Protein AF-A0A9D7VDG5-F1 (afdb_monomer)

Structure (mmCIF, N/CA/C/O backbone):
data_AF-A0A9D7VDG5-F1
#
_entry.id   AF-A0A9D7VDG5-F1
#
loop_
_atom_site.group_PDB
_atom_site.id
_atom_site.type_symbol
_atom_site.label_atom_id
_atom_site.label_alt_id
_atom_site.label_comp_id
_atom_site.label_asym_id
_atom_site.label_entity_id
_atom_site.label_seq_id
_atom_site.pdbx_PDB_ins_code
_atom_site.Cartn_x
_atom_site.Cartn_y
_atom_site.Cartn_z
_atom_site.occupancy
_atom_site.B_iso_or_equiv
_atom_site.auth_seq_id
_atom_site.auth_comp_id
_atom_site.auth_asym_id
_atom_site.auth_atom_id
_atom_site.pdbx_PDB_model_num
ATOM 1 N N . MET A 1 1 ? -10.877 1.320 -3.111 1.00 79.75 1 MET A N 1
ATOM 2 C CA . MET A 1 1 ? -10.837 2.747 -2.685 1.00 79.75 1 MET A CA 1
ATOM 3 C C . MET A 1 1 ? -9.447 3.043 -2.145 1.00 79.75 1 MET A C 1
ATOM 5 O O . MET A 1 1 ? -9.000 2.325 -1.258 1.00 79.75 1 MET A O 1
ATOM 9 N N . ASP A 1 2 ? -8.748 4.044 -2.687 1.00 84.44 2 ASP A N 1
ATOM 10 C CA . ASP A 1 2 ? -7.404 4.406 -2.210 1.00 84.44 2 ASP A CA 1
ATOM 11 C C . ASP A 1 2 ? -7.473 5.047 -0.819 1.00 84.44 2 ASP A C 1
ATOM 13 O O . ASP A 1 2 ? -8.244 5.982 -0.604 1.00 84.44 2 ASP A O 1
ATOM 17 N N . LEU A 1 3 ? -6.632 4.569 0.098 1.00 89.12 3 LEU A N 1
ATOM 18 C CA . LEU A 1 3 ? -6.552 5.088 1.462 1.00 89.12 3 LEU A CA 1
ATOM 19 C C . LEU A 1 3 ? -5.582 6.275 1.568 1.00 89.12 3 LEU A C 1
ATOM 21 O O . LEU A 1 3 ? -4.394 6.185 1.207 1.00 89.12 3 LEU A O 1
ATOM 25 N N . ASN A 1 4 ? -6.077 7.386 2.111 1.00 89.62 4 ASN A N 1
ATOM 26 C CA . ASN A 1 4 ? -5.26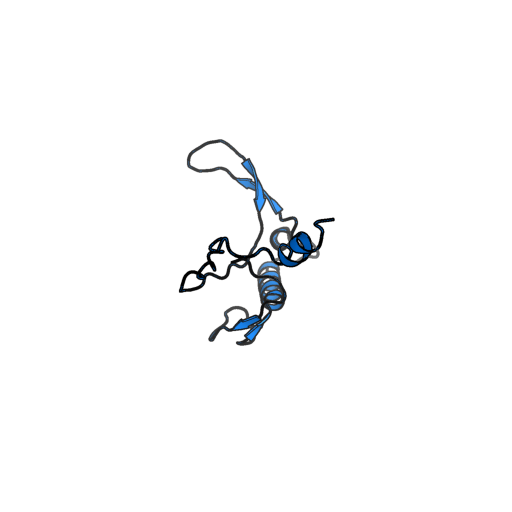9 8.552 2.450 1.00 89.62 4 ASN A CA 1
ATOM 27 C C . ASN A 1 4 ? -4.551 8.340 3.798 1.00 89.62 4 ASN A C 1
ATOM 29 O O . ASN A 1 4 ? -4.779 7.359 4.492 1.00 89.62 4 ASN A O 1
ATOM 33 N N . ASN A 1 5 ? -3.606 9.215 4.148 1.00 90.50 5 ASN A N 1
ATOM 34 C CA . ASN A 1 5 ? -2.767 9.027 5.340 1.00 90.50 5 ASN A CA 1
ATOM 35 C C . ASN A 1 5 ? -3.502 9.253 6.671 1.00 90.50 5 ASN A C 1
ATOM 37 O O . ASN A 1 5 ? -3.018 8.777 7.699 1.00 90.50 5 ASN A O 1
ATOM 41 N N . ASP A 1 6 ? -4.614 9.983 6.654 1.00 93.94 6 ASP A N 1
ATOM 42 C CA . ASP A 1 6 ? -5.378 10.348 7.846 1.00 93.94 6 ASP A CA 1
ATOM 43 C C . ASP A 1 6 ? -6.579 9.436 8.099 1.00 93.94 6 ASP A C 1
ATOM 45 O O . ASP A 1 6 ? -7.131 9.473 9.200 1.00 93.94 6 ASP A O 1
ATOM 49 N N . ASP A 1 7 ? -6.932 8.583 7.135 1.00 94.12 7 ASP A N 1
ATOM 50 C CA . ASP A 1 7 ? -7.939 7.543 7.304 1.00 94.12 7 ASP A CA 1
ATOM 51 C C . ASP A 1 7 ? -7.577 6.634 8.485 1.00 94.12 7 ASP A C 1
ATOM 53 O O . ASP A 1 7 ? -6.430 6.191 8.645 1.00 94.12 7 ASP A O 1
ATOM 57 N N . ALA A 1 8 ? -8.579 6.356 9.316 1.00 94.88 8 ALA A N 1
ATOM 58 C CA . ALA A 1 8 ? -8.482 5.422 10.425 1.00 94.88 8 ALA A CA 1
ATOM 59 C C . ALA A 1 8 ? -8.992 4.047 9.988 1.00 94.88 8 ALA A C 1
ATOM 61 O O . ALA A 1 8 ? -10.053 3.930 9.375 1.00 94.88 8 ALA A O 1
ATOM 62 N N . VAL A 1 9 ? -8.243 3.006 10.335 1.00 93.88 9 VAL A N 1
ATOM 63 C CA . VAL A 1 9 ? -8.581 1.609 10.064 1.00 93.88 9 VAL A CA 1
ATOM 64 C C . VAL A 1 9 ? -8.670 0.873 11.392 1.00 93.88 9 VAL A C 1
ATOM 66 O O . VAL A 1 9 ? -7.831 1.071 12.270 1.00 93.88 9 VAL A O 1
ATOM 69 N N . PHE A 1 10 ? -9.687 0.025 11.528 1.00 94.62 10 PHE A N 1
ATO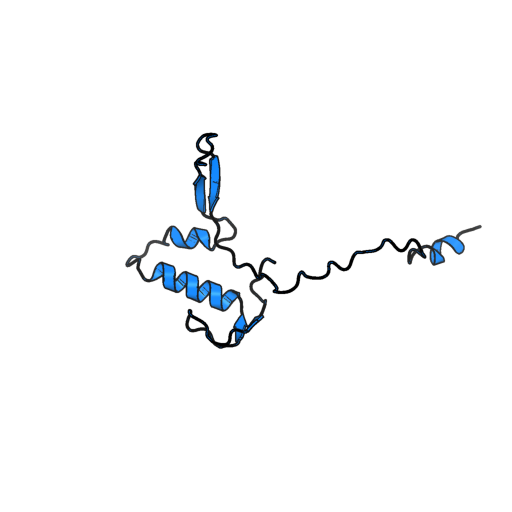M 70 C CA . PHE A 1 10 ? -9.805 -0.931 12.622 1.00 94.62 10 PHE A CA 1
ATOM 71 C C . PHE A 1 10 ? -9.556 -2.350 12.103 1.00 94.62 10 PHE A C 1
ATOM 73 O O . PHE A 1 10 ? -10.082 -2.731 11.059 1.00 94.62 10 PHE A O 1
ATOM 80 N N . MET A 1 11 ? -8.772 -3.128 12.842 1.00 93.75 11 MET A N 1
ATOM 81 C CA . MET A 1 11 ? -8.465 -4.526 12.571 1.00 93.75 11 MET A CA 1
ATOM 82 C C . MET A 1 11 ? -8.381 -5.283 13.896 1.00 93.75 11 MET A C 1
ATOM 84 O O . MET A 1 11 ? -7.718 -4.837 14.832 1.00 93.75 11 MET A O 1
ATOM 88 N N . SER A 1 12 ? -9.054 -6.431 13.983 1.00 91.81 12 SER A N 1
ATOM 89 C CA . SER A 1 12 ? -9.077 -7.238 15.208 1.00 91.81 12 SER A CA 1
ATOM 90 C C . SER A 1 12 ? -7.722 -7.861 15.541 1.00 91.81 12 SER A C 1
ATOM 92 O O . SER A 1 12 ? -7.423 -8.033 16.719 1.00 91.81 12 SER A O 1
ATOM 94 N N . ASP A 1 13 ? -6.917 -8.177 14.526 1.00 90.25 13 ASP A N 1
ATOM 95 C CA . ASP A 1 13 ? -5.599 -8.795 14.684 1.00 90.25 13 ASP A CA 1
ATOM 96 C C . ASP A 1 13 ? -4.617 -8.253 13.626 1.00 90.25 13 ASP A C 1
ATOM 98 O O . ASP A 1 13 ? -4.611 -8.734 12.493 1.00 90.25 13 ASP A O 1
ATOM 102 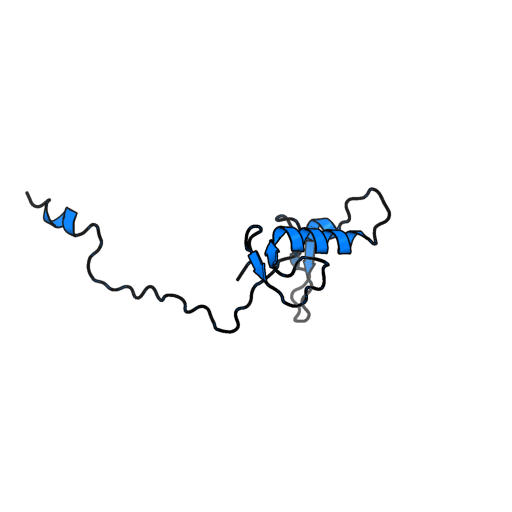N N . PRO A 1 14 ? -3.867 -7.174 13.921 1.00 87.19 14 PRO A N 1
ATOM 103 C CA . PRO A 1 14 ? -2.970 -6.550 12.951 1.00 87.19 14 PRO A CA 1
ATOM 104 C C . PRO A 1 14 ? -1.549 -7.144 12.928 1.00 87.19 14 PRO A C 1
ATOM 106 O O . PRO A 1 14 ? -0.848 -7.170 13.939 1.00 87.19 14 PRO A O 1
ATOM 109 N N . ASP A 1 15 ? -1.044 -7.467 11.732 1.00 81.12 15 ASP A N 1
ATOM 110 C CA . ASP A 1 15 ? 0.269 -8.113 11.525 1.00 81.12 15 ASP A CA 1
ATOM 111 C C . ASP A 1 15 ? 1.508 -7.204 11.722 1.00 81.12 15 ASP A C 1
ATOM 113 O O . ASP A 1 15 ? 2.638 -7.684 11.819 1.00 81.12 15 ASP A O 1
ATOM 117 N N . PHE A 1 16 ? 1.341 -5.876 11.785 1.00 83.94 16 PHE A N 1
ATOM 118 C CA . PHE A 1 16 ? 2.455 -4.903 11.776 1.00 83.94 16 PHE A CA 1
ATOM 119 C C . PHE A 1 16 ? 2.721 -4.215 13.123 1.00 83.94 16 PHE A C 1
ATOM 121 O O . PHE A 1 16 ? 3.309 -3.129 13.162 1.00 83.94 16 PHE A O 1
ATOM 128 N N . GLN A 1 17 ? 2.321 -4.847 14.233 1.00 83.38 17 GLN A N 1
ATOM 129 C CA . GLN A 1 17 ? 2.461 -4.290 15.590 1.00 83.38 17 GLN A CA 1
ATOM 130 C C . GLN A 1 17 ? 1.845 -2.883 15.718 1.00 83.38 17 GLN A C 1
ATOM 132 O O . GLN A 1 17 ? 2.380 -2.014 16.413 1.00 83.38 17 GLN A O 1
ATOM 137 N N . THR A 1 18 ? 0.757 -2.635 14.993 1.00 86.12 18 THR A N 1
ATOM 138 C CA . THR A 1 18 ? -0.105 -1.469 15.201 1.00 86.12 18 THR A CA 1
ATOM 139 C C . THR A 1 18 ? -1.093 -1.776 16.329 1.00 86.12 18 THR A C 1
ATOM 141 O O . THR A 1 18 ? -1.288 -2.937 16.694 1.00 86.12 18 THR A O 1
ATOM 144 N N . GLY A 1 19 ? -1.740 -0.751 16.890 1.00 89.19 19 GLY A N 1
ATOM 145 C CA . GLY A 1 19 ? -2.942 -0.974 17.704 1.00 89.19 19 GLY A CA 1
ATOM 146 C C . GLY A 1 19 ? -4.069 -1.614 16.879 1.00 89.19 19 GLY A C 1
ATOM 147 O O . GLY A 1 19 ? -3.954 -1.739 15.662 1.00 89.19 19 GLY A O 1
ATOM 148 N N . THR A 1 20 ? -5.182 -1.989 17.513 1.00 93.88 20 THR A N 1
ATOM 149 C CA . THR A 1 20 ? -6.368 -2.490 16.787 1.00 93.88 20 THR A CA 1
ATOM 150 C C . THR A 1 20 ? -7.059 -1.399 15.973 1.00 93.88 20 THR A C 1
ATOM 152 O O . THR A 1 20 ? -7.674 -1.697 14.959 1.00 93.88 20 THR A O 1
ATOM 155 N N . THR A 1 21 ? -6.914 -0.131 16.361 1.00 95.69 21 THR A N 1
ATOM 156 C CA . THR A 1 21 ? -7.289 1.036 15.552 1.00 95.69 21 THR A CA 1
ATOM 157 C C . THR A 1 21 ? -6.048 1.875 15.299 1.00 95.69 21 THR A C 1
ATOM 159 O O . THR A 1 21 ? -5.347 2.225 16.248 1.00 95.69 21 THR A O 1
ATOM 162 N N . PHE A 1 22 ? -5.783 2.223 14.046 1.00 95.00 22 PHE A N 1
ATOM 163 C CA . PHE A 1 22 ? -4.588 2.972 13.659 1.00 95.00 22 PHE A CA 1
ATOM 164 C C . PHE A 1 22 ? -4.846 3.842 12.430 1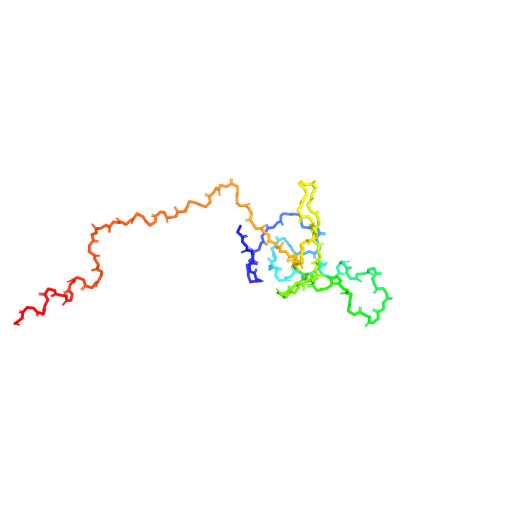.00 95.00 22 PHE A C 1
ATOM 166 O O . PHE A 1 22 ? -5.776 3.606 11.656 1.00 95.00 22 PHE A O 1
ATOM 173 N N . LYS A 1 23 ? -4.001 4.859 12.236 1.00 95.88 23 LYS A N 1
ATOM 174 C CA . LYS A 1 23 ? -4.000 5.647 10.998 1.00 95.88 23 LYS A CA 1
ATOM 175 C C . LYS A 1 23 ? -3.250 4.917 9.894 1.00 95.88 23 LYS A C 1
ATOM 177 O O . LYS A 1 23 ? -2.241 4.254 10.131 1.00 95.88 23 LYS A O 1
ATOM 182 N N . VAL A 1 24 ? -3.656 5.135 8.653 1.00 93.56 24 VAL A N 1
ATOM 183 C CA . VAL A 1 24 ? -2.959 4.592 7.478 1.00 93.56 24 VAL A CA 1
ATOM 184 C C . VAL A 1 24 ? -1.498 5.052 7.397 1.00 93.56 24 VAL A C 1
ATOM 186 O O . VAL A 1 24 ? -0.640 4.292 6.940 1.00 93.56 24 VAL A O 1
ATOM 189 N N . SER A 1 25 ? -1.179 6.267 7.854 1.00 91.81 25 SER A N 1
ATOM 190 C CA . SER A 1 25 ? 0.206 6.742 7.975 1.00 91.81 25 SER A CA 1
ATOM 191 C C . SER A 1 25 ? 1.060 5.859 8.889 1.00 91.81 25 SER A C 1
ATOM 193 O O . SER A 1 25 ? 2.168 5.490 8.501 1.00 91.81 25 SER A O 1
ATOM 195 N N . GLU A 1 26 ? 0.523 5.453 10.041 1.00 93.12 26 GLU A N 1
ATOM 196 C CA . GLU A 1 26 ? 1.195 4.581 11.007 1.00 93.12 26 GLU A CA 1
ATOM 197 C C . GLU A 1 26 ? 1.517 3.219 10.381 1.00 93.12 26 GLU A C 1
ATOM 199 O O . GLU A 1 26 ? 2.662 2.762 10.421 1.00 93.12 26 GLU A O 1
ATOM 204 N N . LEU A 1 27 ? 0.544 2.605 9.700 1.00 92.88 27 LEU A N 1
ATOM 205 C CA . LEU A 1 27 ? 0.769 1.343 8.994 1.00 92.88 27 LEU A CA 1
ATOM 206 C C . LEU A 1 27 ? 1.840 1.490 7.901 1.00 92.88 27 LEU A C 1
ATOM 208 O O . LEU A 1 27 ? 2.752 0.666 7.811 1.00 92.88 27 LEU A O 1
ATOM 212 N N . LYS A 1 28 ? 1.786 2.557 7.090 1.00 90.06 28 LYS A N 1
ATOM 213 C CA . LYS A 1 28 ? 2.797 2.827 6.049 1.00 90.06 28 LYS A CA 1
ATOM 214 C C . LYS A 1 28 ? 4.203 2.960 6.643 1.00 90.06 28 LYS A C 1
ATOM 216 O O . LYS A 1 28 ? 5.162 2.491 6.028 1.00 90.06 28 LYS A O 1
ATOM 221 N N . GLU A 1 29 ? 4.347 3.567 7.819 1.00 88.88 29 GLU A N 1
ATOM 222 C CA . GLU A 1 29 ? 5.629 3.691 8.521 1.00 88.88 29 GLU A CA 1
ATOM 223 C C . GLU A 1 29 ? 6.150 2.347 9.034 1.00 88.88 29 GLU A C 1
ATOM 225 O O . GLU A 1 29 ? 7.341 2.052 8.875 1.00 88.88 29 GLU A O 1
ATOM 230 N N . LYS A 1 30 ? 5.273 1.498 9.580 1.00 89.69 30 LYS A N 1
ATOM 231 C CA . LYS A 1 30 ? 5.633 0.147 10.035 1.00 89.69 30 LYS A CA 1
ATOM 232 C C . LYS A 1 30 ? 6.069 -0.742 8.875 1.00 89.69 30 LYS A C 1
ATOM 234 O O . LYS A 1 30 ? 7.148 -1.327 8.941 1.00 89.69 30 LYS A O 1
ATOM 239 N N . VAL A 1 31 ? 5.313 -0.759 7.775 1.00 89.25 31 VAL A N 1
ATOM 240 C CA . VAL A 1 31 ? 5.678 -1.504 6.557 1.00 89.25 31 VAL A CA 1
ATOM 241 C C . VAL A 1 31 ? 7.005 -0.992 5.990 1.00 89.25 31 VAL A C 1
ATOM 243 O O . VAL A 1 31 ? 7.891 -1.779 5.658 1.00 89.25 31 VAL A O 1
ATOM 246 N N . ARG A 1 32 ? 7.197 0.333 5.930 1.00 84.88 32 ARG A N 1
ATOM 247 C CA . ARG A 1 32 ? 8.463 0.937 5.487 1.00 84.88 32 ARG A CA 1
ATOM 248 C C . ARG A 1 32 ? 9.641 0.492 6.357 1.00 84.88 32 ARG A C 1
ATOM 250 O O . ARG A 1 32 ? 10.713 0.194 5.832 1.00 84.88 32 ARG A O 1
ATOM 257 N N . SER A 1 33 ? 9.445 0.461 7.672 1.00 84.44 33 SER A N 1
ATOM 258 C CA . SER A 1 33 ? 10.466 0.056 8.642 1.00 84.44 33 SER A CA 1
ATOM 259 C C . SER A 1 33 ? 10.812 -1.423 8.501 1.00 84.44 33 SER A C 1
ATOM 261 O O . SER A 1 33 ? 11.991 -1.762 8.415 1.00 84.44 33 SER A O 1
ATOM 263 N N . PHE A 1 34 ? 9.796 -2.278 8.366 1.00 84.00 34 PHE A N 1
ATOM 264 C CA . PHE A 1 34 ? 9.951 -3.710 8.119 1.00 84.00 34 PHE A CA 1
ATOM 265 C C . PHE A 1 34 ? 10.785 -3.980 6.857 1.00 84.00 34 PHE A C 1
ATOM 267 O O . PHE A 1 34 ? 11.774 -4.707 6.896 1.00 84.00 34 PHE A O 1
ATOM 274 N N . VAL A 1 35 ? 10.468 -3.305 5.748 1.00 81.56 35 VAL A N 1
ATOM 275 C CA . VAL A 1 35 ? 11.185 -3.467 4.470 1.00 81.56 35 VAL A CA 1
ATOM 276 C C . VAL A 1 35 ? 12.647 -2.990 4.539 1.00 81.56 35 VAL A C 1
ATOM 278 O O . VAL A 1 35 ? 13.504 -3.503 3.810 1.00 81.56 35 VAL A O 1
ATOM 281 N N . ASN A 1 36 ? 12.948 -2.021 5.406 1.00 74.94 36 ASN A N 1
ATOM 282 C CA . ASN A 1 36 ? 14.296 -1.479 5.587 1.00 74.94 36 ASN A CA 1
ATOM 283 C C . ASN A 1 36 ? 15.170 -2.272 6.560 1.00 74.94 36 ASN A C 1
ATOM 285 O O . ASN A 1 36 ? 16.391 -2.105 6.515 1.00 74.94 36 ASN A O 1
ATOM 289 N N . GLN A 1 37 ? 14.583 -3.119 7.407 1.00 70.69 37 GLN A N 1
ATOM 290 C CA . GLN A 1 37 ? 15.282 -3.824 8.484 1.00 70.69 37 GLN A CA 1
ATOM 291 C C . GLN A 1 37 ? 16.425 -4.725 7.979 1.00 70.69 37 GLN A C 1
ATOM 293 O O . GLN A 1 37 ? 17.411 -4.926 8.686 1.00 70.69 37 GLN A O 1
ATOM 298 N N . GLU A 1 38 ? 16.356 -5.202 6.734 1.00 59.44 38 GLU A N 1
ATOM 299 C CA . GLU A 1 38 ? 17.417 -6.017 6.121 1.00 59.44 38 GLU A CA 1
ATOM 300 C C . GLU A 1 38 ? 18.588 -5.211 5.529 1.00 59.44 38 GLU A C 1
ATOM 302 O O . GLU A 1 38 ? 19.640 -5.766 5.213 1.00 59.44 38 GLU A O 1
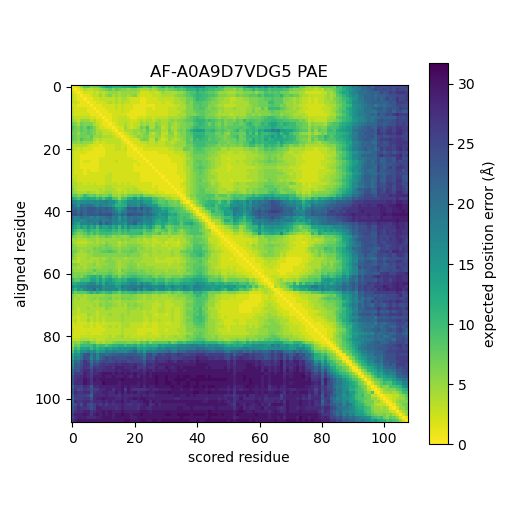ATOM 307 N N . THR A 1 39 ? 18.448 -3.894 5.378 1.00 58.66 39 THR A N 1
ATOM 308 C CA . THR A 1 39 ? 19.482 -3.037 4.777 1.00 58.66 39 THR A CA 1
ATOM 309 C C . THR A 1 39 ? 20.396 -2.464 5.860 1.00 58.66 39 THR A C 1
ATOM 311 O O . THR A 1 39 ? 20.228 -1.335 6.311 1.00 58.66 39 THR A O 1
ATOM 314 N N . LYS A 1 40 ? 21.400 -3.240 6.288 1.00 53.75 40 LYS A N 1
ATOM 315 C CA . LYS A 1 40 ? 22.510 -2.732 7.115 1.00 53.75 40 LYS A CA 1
ATOM 316 C C . LYS A 1 40 ? 23.401 -1.795 6.284 1.00 53.75 40 LYS A C 1
ATOM 318 O O . LYS A 1 40 ? 24.362 -2.238 5.665 1.00 53.75 40 LYS A O 1
ATOM 323 N N . GLY A 1 41 ? 23.089 -0.500 6.255 1.00 55.38 41 GLY A N 1
ATOM 324 C CA . GLY A 1 41 ? 23.959 0.525 5.667 1.00 55.38 41 GLY A CA 1
ATOM 325 C C . GLY A 1 41 ? 23.274 1.879 5.475 1.00 55.38 41 GLY A C 1
ATOM 326 O O . GLY A 1 41 ? 22.070 1.940 5.264 1.00 55.38 41 GLY A O 1
ATOM 327 N N . ASN A 1 42 ? 24.056 2.965 5.495 1.00 53.62 42 ASN A N 1
ATOM 328 C CA . ASN A 1 42 ? 23.618 4.369 5.349 1.00 53.62 42 ASN A CA 1
ATOM 329 C C . ASN A 1 42 ? 23.020 4.736 3.969 1.00 53.62 42 ASN A C 1
ATOM 331 O O . ASN A 1 42 ? 22.866 5.913 3.645 1.00 53.62 42 ASN A O 1
ATOM 335 N N . TYR A 1 43 ? 22.686 3.753 3.134 1.00 55.47 43 TYR A N 1
ATOM 336 C CA . TYR A 1 43 ? 22.044 3.989 1.849 1.00 55.47 43 TYR A CA 1
ATOM 337 C C . TYR A 1 43 ? 20.530 3.988 2.041 1.00 55.47 43 TYR A C 1
ATOM 339 O O . TYR A 1 43 ? 19.960 2.999 2.496 1.00 55.47 43 TYR A O 1
ATOM 347 N N . ILE A 1 44 ? 19.869 5.081 1.645 1.00 57.91 44 ILE A N 1
ATOM 348 C CA . ILE A 1 44 ? 18.416 5.097 1.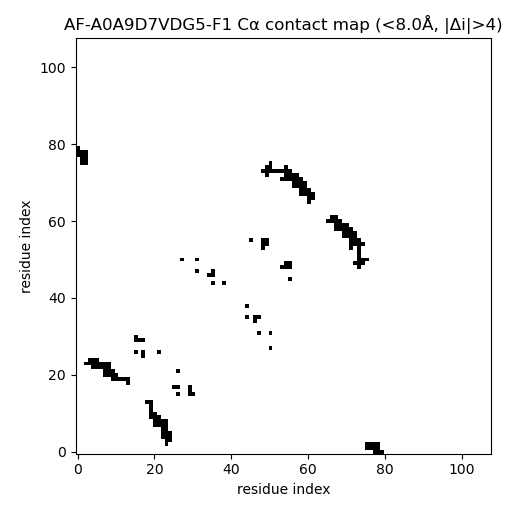428 1.00 57.91 44 ILE A CA 1
ATOM 349 C C . ILE A 1 44 ? 18.115 3.943 0.473 1.00 57.91 44 ILE A C 1
ATOM 351 O O . ILE A 1 44 ? 18.465 4.004 -0.708 1.00 57.91 44 ILE A O 1
ATOM 355 N N . SER A 1 45 ? 17.524 2.870 1.002 1.00 64.88 45 SER A N 1
ATOM 356 C CA . SER A 1 45 ? 17.268 1.662 0.231 1.00 64.88 45 SER A CA 1
ATOM 357 C C . SER A 1 45 ? 16.427 2.040 -0.991 1.00 64.88 45 SER A C 1
ATOM 359 O O . SER A 1 45 ? 15.461 2.800 -0.894 1.00 64.88 45 SER A O 1
ATOM 361 N N . SER A 1 46 ? 16.762 1.523 -2.174 1.00 65.56 46 SER A N 1
ATOM 362 C CA . SER A 1 46 ? 15.944 1.719 -3.381 1.00 65.56 46 SER A CA 1
ATOM 363 C C . SER A 1 46 ? 14.478 1.306 -3.156 1.00 65.56 46 SER A C 1
ATOM 365 O O . SER A 1 46 ? 13.587 1.822 -3.830 1.00 65.56 46 SER A O 1
ATOM 367 N N . LYS A 1 47 ? 14.233 0.441 -2.156 1.00 67.56 47 LYS A N 1
ATOM 368 C CA . LYS A 1 47 ? 12.919 0.002 -1.671 1.00 67.56 47 LYS A CA 1
ATOM 369 C C . LYS A 1 47 ? 12.087 1.163 -1.097 1.00 67.56 47 LYS A C 1
ATOM 371 O O . LYS A 1 47 ? 10.877 1.195 -1.292 1.00 67.56 47 LYS A O 1
ATOM 376 N N . LEU A 1 48 ? 12.710 2.183 -0.492 1.00 75.19 48 LEU A N 1
ATOM 377 C CA . LEU A 1 48 ? 12.013 3.376 0.019 1.00 75.19 48 LEU A CA 1
ATOM 378 C C . LEU A 1 48 ? 11.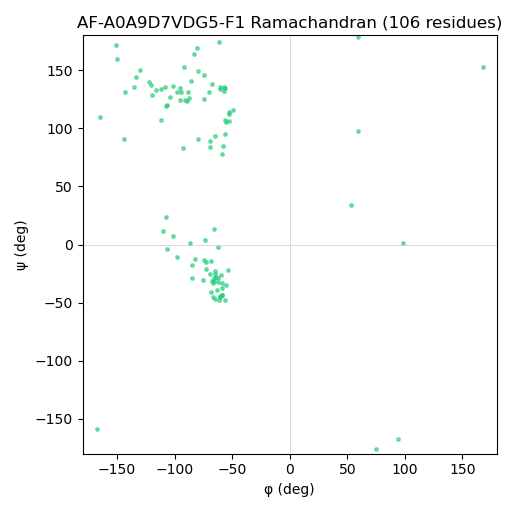315 4.189 -1.075 1.00 75.19 48 LEU A C 1
ATOM 380 O O . LEU A 1 48 ? 10.286 4.815 -0.815 1.00 75.19 48 LEU A O 1
ATOM 384 N N . ARG A 1 49 ? 11.833 4.163 -2.310 1.00 83.38 49 ARG A N 1
ATOM 385 C CA . ARG A 1 49 ? 11.239 4.906 -3.434 1.00 83.38 49 ARG A CA 1
ATOM 386 C C . ARG A 1 49 ? 9.845 4.397 -3.792 1.00 83.38 49 ARG A C 1
ATOM 388 O O . ARG A 1 49 ? 9.040 5.179 -4.293 1.00 83.38 49 ARG A O 1
ATOM 395 N N . TRP A 1 50 ? 9.537 3.134 -3.491 1.00 86.12 50 TRP A N 1
ATOM 396 C CA . TRP A 1 50 ? 8.217 2.542 -3.734 1.00 86.12 50 TRP A CA 1
ATOM 397 C C . TRP A 1 50 ? 7.133 3.197 -2.873 1.00 86.12 50 TRP A C 1
ATOM 399 O O . TRP A 1 50 ? 6.001 3.331 -3.325 1.00 86.12 50 TRP A O 1
ATOM 409 N N . PHE A 1 51 ? 7.493 3.666 -1.674 1.00 85.62 51 PHE A N 1
ATOM 410 C CA . PHE A 1 51 ? 6.591 4.336 -0.729 1.00 85.62 51 PHE A CA 1
ATOM 411 C C . PHE A 1 51 ? 6.464 5.847 -0.969 1.00 85.62 51 PHE A C 1
ATOM 413 O O . PHE A 1 51 ? 5.794 6.531 -0.197 1.00 85.62 51 PHE A O 1
ATOM 420 N N . SER A 1 52 ? 7.138 6.387 -1.987 1.00 85.56 52 SER A N 1
ATOM 421 C CA . SER A 1 52 ? 7.041 7.800 -2.356 1.00 85.56 52 SER A CA 1
ATOM 422 C C . SER A 1 52 ? 5.953 8.023 -3.406 1.00 85.56 52 SER A C 1
ATOM 424 O O . SER A 1 52 ? 5.700 7.157 -4.246 1.00 85.56 52 SER A O 1
ATOM 426 N N . GLU A 1 53 ? 5.366 9.222 -3.429 1.00 84.38 53 GLU A N 1
ATOM 427 C CA . GLU A 1 53 ? 4.439 9.637 -4.493 1.00 84.38 53 GLU A CA 1
ATOM 428 C C . GLU A 1 53 ? 5.061 9.513 -5.895 1.00 84.38 53 GLU A C 1
ATOM 430 O O . GLU A 1 53 ? 4.395 9.131 -6.861 1.00 84.38 53 GLU A O 1
ATOM 435 N N . GLY A 1 54 ? 6.368 9.775 -5.996 1.00 86.88 54 GLY A N 1
ATOM 436 C CA . GLY A 1 54 ? 7.126 9.689 -7.240 1.00 86.88 54 GLY A CA 1
ATOM 437 C C . GLY A 1 54 ? 7.395 8.265 -7.731 1.00 86.88 54 GLY A C 1
ATOM 438 O O . GLY A 1 54 ? 7.751 8.112 -8.897 1.00 86.88 54 GLY A O 1
ATOM 439 N N . GLY A 1 55 ? 7.216 7.238 -6.891 1.00 89.00 55 GLY A N 1
ATOM 440 C CA . GLY A 1 55 ? 7.514 5.838 -7.210 1.00 89.00 55 GLY A CA 1
ATOM 441 C C . GLY A 1 55 ? 8.976 5.558 -7.591 1.00 89.00 55 GLY A C 1
ATOM 442 O O . GLY A 1 55 ? 9.824 6.448 -7.673 1.00 89.00 55 GLY A O 1
ATOM 443 N N . ALA A 1 56 ? 9.290 4.292 -7.866 1.00 90.25 56 ALA A N 1
ATOM 444 C CA . ALA A 1 56 ? 10.568 3.902 -8.463 1.00 90.25 56 ALA A CA 1
ATOM 445 C C . ALA A 1 56 ? 10.428 3.713 -9.971 1.00 90.25 56 ALA A C 1
ATOM 447 O O . ALA A 1 56 ? 9.533 3.007 -10.421 1.00 90.25 56 ALA A O 1
ATOM 448 N N . LYS A 1 57 ? 11.336 4.303 -10.755 1.00 92.62 57 LYS A N 1
ATOM 449 C CA . LYS A 1 57 ? 11.414 4.051 -12.201 1.00 92.62 57 LYS A CA 1
ATOM 450 C C . LYS A 1 57 ? 11.684 2.566 -12.454 1.00 92.62 57 LYS A C 1
ATOM 452 O O . LYS A 1 57 ? 12.570 1.999 -11.819 1.00 92.62 57 LYS A O 1
ATOM 457 N N . CYS A 1 58 ? 10.946 1.969 -13.380 1.00 92.81 58 CYS A N 1
ATOM 458 C CA . CYS A 1 58 ? 11.100 0.570 -13.766 1.00 92.81 58 CYS A CA 1
ATOM 459 C C . CYS A 1 58 ? 10.698 0.358 -15.229 1.00 92.81 58 CYS A C 1
ATOM 461 O O . CYS A 1 58 ? 10.128 1.248 -15.864 1.00 92.81 58 CYS A O 1
ATOM 463 N N . GLU A 1 59 ? 10.965 -0.839 -15.737 1.00 95.69 59 GLU A N 1
ATOM 464 C CA . GLU A 1 59 ? 10.421 -1.336 -16.996 1.00 95.69 59 GLU A CA 1
ATOM 465 C C . GLU A 1 59 ? 9.659 -2.634 -16.715 1.00 95.69 59 GLU A C 1
ATOM 467 O O . GLU A 1 59 ? 10.086 -3.433 -15.882 1.00 95.69 59 GLU A O 1
ATOM 472 N N . VAL A 1 60 ? 8.513 -2.824 -17.365 1.00 94.44 60 VAL A N 1
ATOM 473 C CA . VAL A 1 60 ? 7.706 -4.048 -17.267 1.00 94.44 60 VAL A CA 1
ATOM 474 C C . VAL A 1 60 ? 7.671 -4.717 -18.632 1.00 94.44 60 VAL A C 1
ATOM 476 O O . VAL A 1 60 ? 7.414 -4.056 -19.635 1.00 94.44 60 VAL A O 1
ATOM 479 N N . LEU A 1 61 ? 7.904 -6.027 -18.655 1.00 95.19 61 LEU A N 1
ATOM 480 C CA . LEU A 1 61 ? 7.697 -6.879 -19.820 1.00 95.19 61 LEU A CA 1
ATOM 481 C C . LEU A 1 61 ? 6.446 -7.725 -19.576 1.00 95.19 61 LEU A C 1
ATOM 483 O O . LEU A 1 61 ? 6.383 -8.464 -18.593 1.00 95.19 61 LEU A O 1
ATOM 487 N N . ARG A 1 62 ? 5.437 -7.602 -20.441 1.00 91.25 62 ARG A N 1
ATOM 488 C CA . ARG A 1 62 ? 4.209 -8.401 -20.346 1.00 91.25 62 ARG A CA 1
ATOM 489 C C . ARG A 1 62 ? 4.400 -9.737 -21.059 1.00 91.25 62 ARG A C 1
ATOM 491 O O . ARG A 1 62 ? 5.002 -9.791 -22.128 1.00 91.25 62 ARG A O 1
ATOM 498 N N . LEU A 1 63 ? 3.862 -10.806 -20.471 1.00 90.25 63 LEU A N 1
ATOM 499 C CA . LEU A 1 63 ? 3.962 -12.162 -21.027 1.00 90.25 63 LEU A CA 1
ATOM 500 C C . LEU A 1 63 ? 3.239 -12.303 -22.374 1.00 90.25 63 LEU A C 1
ATOM 502 O O . LEU A 1 63 ? 3.661 -13.088 -23.213 1.00 90.25 63 LEU A O 1
ATOM 506 N N . GLU A 1 64 ? 2.204 -11.496 -22.609 1.00 89.50 64 GLU A N 1
ATOM 507 C CA . GLU A 1 64 ? 1.444 -11.459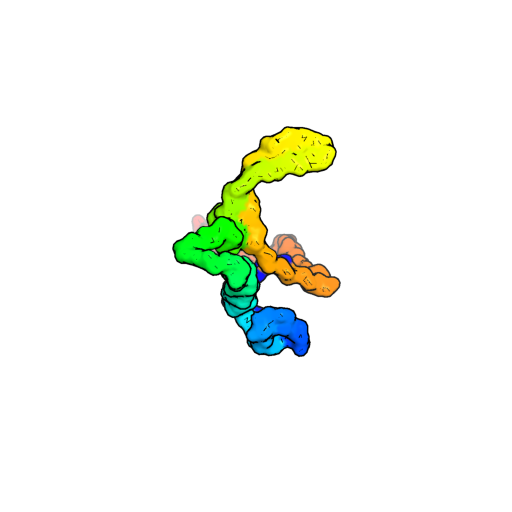 -23.867 1.00 89.50 64 GLU A CA 1
ATOM 508 C C . GLU A 1 64 ? 2.209 -10.778 -25.025 1.00 89.50 64 GLU A C 1
ATOM 510 O O . GLU A 1 64 ? 1.677 -10.623 -26.122 1.00 89.50 64 GLU A O 1
ATOM 515 N N . GLY A 1 65 ? 3.467 -10.377 -24.805 1.00 83.56 65 GLY A N 1
ATOM 516 C CA . GLY A 1 65 ? 4.295 -9.658 -25.772 1.00 83.56 65 GLY A CA 1
ATOM 517 C C . GLY A 1 65 ? 4.236 -8.135 -25.600 1.00 83.56 65 GLY A C 1
ATOM 518 O O . GLY A 1 65 ? 3.784 -7.619 -24.581 1.00 83.56 65 GLY A O 1
ATOM 519 N N . GLY A 1 66 ? 4.747 -7.392 -26.590 1.00 83.06 66 GLY A N 1
ATOM 520 C CA . GLY A 1 66 ? 4.722 -5.916 -26.604 1.00 83.06 66 GLY A CA 1
ATOM 521 C C . GLY A 1 66 ? 6.008 -5.208 -26.150 1.00 83.06 66 GLY A C 1
ATOM 522 O O . GLY A 1 66 ? 6.064 -3.981 -26.178 1.00 83.06 66 GLY A O 1
ATOM 523 N N . GLY A 1 67 ? 7.058 -5.957 -25.795 1.00 93.69 67 GLY A N 1
ATOM 524 C CA . GLY A 1 67 ? 8.367 -5.404 -25.427 1.00 93.69 67 GLY A CA 1
ATOM 525 C C . GLY A 1 67 ? 8.415 -4.759 -24.035 1.00 93.69 67 GLY A C 1
ATOM 526 O O . GLY A 1 67 ? 7.464 -4.828 -23.257 1.00 93.69 67 GLY A O 1
ATOM 527 N N . TRP A 1 68 ? 9.563 -4.164 -23.697 1.00 96.81 68 TRP A N 1
ATOM 528 C CA . TRP A 1 68 ? 9.766 -3.481 -22.416 1.00 96.81 68 TRP A CA 1
ATOM 529 C C . TRP A 1 68 ? 9.048 -2.130 -22.386 1.00 96.81 68 TRP A C 1
ATOM 531 O O . TRP A 1 68 ? 9.302 -1.261 -23.220 1.00 96.81 68 TRP A O 1
ATOM 541 N N . GLN A 1 69 ? 8.197 -1.923 -21.382 1.00 96.31 69 GLN A N 1
ATOM 542 C CA . GLN A 1 69 ? 7.483 -0.668 -21.166 1.00 96.31 69 GLN A CA 1
ATOM 543 C C . GLN A 1 69 ? 8.042 0.084 -19.954 1.00 96.31 69 GLN A C 1
ATOM 545 O O . GLN A 1 69 ? 7.946 -0.391 -18.823 1.00 96.31 69 GLN A O 1
ATOM 550 N N . LYS A 1 70 ? 8.555 1.301 -20.175 1.00 96.75 70 LYS A N 1
ATOM 551 C CA . LYS A 1 70 ? 8.997 2.216 -19.108 1.00 96.75 70 LYS A CA 1
ATOM 552 C C . LYS A 1 70 ? 7.823 2.721 -18.275 1.00 96.75 70 LYS A C 1
ATOM 554 O O . LYS A 1 70 ? 6.789 3.116 -18.808 1.00 96.75 70 LYS A O 1
ATOM 559 N N . GLY A 1 71 ? 8.015 2.771 -16.961 1.00 95.00 71 GLY A N 1
ATOM 560 C CA . GLY A 1 71 ? 6.997 3.203 -16.014 1.00 95.00 71 GLY A CA 1
ATOM 561 C C . GLY A 1 71 ? 7.542 3.462 -14.613 1.00 95.00 71 GLY A C 1
ATOM 562 O O . GLY A 1 71 ? 8.731 3.730 -14.411 1.00 95.00 71 GLY A O 1
ATOM 563 N N . ARG A 1 72 ? 6.632 3.425 -13.635 1.00 93.69 72 ARG A N 1
ATOM 564 C CA . ARG A 1 72 ? 6.940 3.605 -12.216 1.00 93.69 72 ARG A CA 1
ATOM 565 C C . ARG A 1 72 ? 6.218 2.563 -11.371 1.00 93.69 72 ARG A C 1
ATOM 567 O O . ARG A 1 72 ? 5.019 2.374 -11.541 1.00 93.69 72 ARG A O 1
ATOM 574 N N . LEU A 1 73 ? 6.934 1.972 -10.422 1.00 89.94 73 LEU A N 1
ATOM 575 C CA . LEU A 1 73 ? 6.398 1.086 -9.398 1.00 89.94 73 LEU A CA 1
ATOM 576 C C . LEU A 1 73 ? 6.102 1.884 -8.119 1.00 89.94 73 LEU A C 1
ATOM 578 O O . LEU A 1 73 ? 6.953 2.648 -7.651 1.00 89.94 73 LEU A O 1
ATOM 582 N N . ARG A 1 74 ? 4.901 1.716 -7.557 1.00 90.06 74 ARG A N 1
ATOM 583 C CA . ARG A 1 74 ? 4.447 2.358 -6.313 1.00 90.06 74 ARG A CA 1
ATOM 584 C C . ARG A 1 74 ? 3.784 1.333 -5.401 1.00 90.06 74 ARG A C 1
ATOM 586 O O . ARG A 1 74 ? 3.065 0.467 -5.883 1.00 90.06 74 ARG A O 1
ATOM 593 N N . PHE A 1 75 ? 3.982 1.492 -4.099 1.00 86.69 75 PHE A N 1
ATOM 594 C CA . PHE A 1 75 ? 3.234 0.783 -3.068 1.00 86.69 75 PHE A CA 1
ATOM 595 C C . PHE A 1 75 ? 2.012 1.623 -2.672 1.00 86.69 75 PHE A C 1
ATOM 597 O O . PHE A 1 75 ? 2.157 2.794 -2.310 1.00 86.69 75 PHE A O 1
ATOM 604 N N . ARG A 1 76 ? 0.811 1.045 -2.766 1.00 88.00 76 ARG A N 1
ATOM 605 C CA . ARG A 1 76 ? -0.456 1.662 -2.349 1.00 88.00 76 ARG A CA 1
ATOM 606 C C . ARG A 1 76 ? -1.229 0.686 -1.469 1.00 88.00 76 ARG A C 1
ATOM 608 O O . ARG A 1 76 ? -1.083 -0.521 -1.618 1.00 88.00 76 ARG A O 1
ATOM 615 N N . LEU A 1 77 ? -2.022 1.240 -0.558 1.00 89.12 77 LEU A N 1
ATOM 616 C CA . LEU A 1 77 ? -2.976 0.491 0.248 1.00 89.12 77 LEU A CA 1
ATOM 617 C C . LEU A 1 77 ? -4.363 0.755 -0.326 1.00 89.12 77 LEU A C 1
ATOM 619 O O . LEU A 1 77 ? -4.746 1.915 -0.494 1.00 89.12 77 LEU A O 1
ATOM 623 N N . GLU A 1 78 ? -5.078 -0.318 -0.625 1.00 91.62 78 GLU A N 1
ATOM 624 C CA . GLU A 1 78 ? -6.442 -0.265 -1.122 1.00 91.62 78 GLU A CA 1
ATOM 625 C C . GLU A 1 78 ? -7.387 -0.834 -0.068 1.00 91.62 78 GLU A C 1
ATOM 627 O O . GLU A 1 78 ? -7.136 -1.895 0.499 1.00 91.62 78 GLU A O 1
ATOM 632 N N . PHE A 1 79 ? -8.482 -0.120 0.172 1.00 91.75 79 PHE A N 1
ATOM 633 C CA . PHE A 1 79 ? -9.624 -0.633 0.908 1.00 91.75 79 PHE A CA 1
ATOM 634 C C . PHE A 1 79 ? -10.666 -1.178 -0.071 1.00 91.75 79 PHE A C 1
ATOM 636 O O . PHE A 1 79 ? -11.122 -0.455 -0.968 1.00 91.75 79 PHE A O 1
ATOM 643 N N . ILE A 1 80 ? -11.034 -2.444 0.109 1.00 92.00 80 ILE A N 1
ATOM 644 C CA . ILE A 1 80 ? -12.053 -3.141 -0.677 1.00 92.00 80 ILE A CA 1
ATOM 645 C C . ILE A 1 80 ? -13.232 -3.407 0.267 1.00 92.00 80 ILE A C 1
ATOM 647 O O . ILE A 1 80 ? -13.085 -4.228 1.169 1.00 92.00 80 ILE A O 1
ATOM 651 N N . PRO A 1 81 ? -14.363 -2.697 0.122 1.00 91.50 81 PRO A N 1
ATOM 652 C CA . PRO A 1 81 ? -15.535 -2.945 0.951 1.00 91.50 81 PRO A CA 1
ATOM 653 C C . PRO A 1 81 ? -16.237 -4.241 0.521 1.00 91.50 81 PRO A C 1
ATOM 655 O O . PRO A 1 81 ? -16.275 -4.554 -0.670 1.00 91.50 81 PRO A O 1
ATOM 658 N N . ASP A 1 82 ? -16.816 -4.965 1.482 1.00 91.56 82 ASP A N 1
ATOM 659 C CA . ASP A 1 82 ? -17.545 -6.220 1.225 1.00 91.56 82 ASP A CA 1
ATOM 660 C C . ASP A 1 82 ? -18.782 -6.003 0.350 1.00 91.56 82 ASP A C 1
ATOM 662 O O . ASP A 1 82 ? -19.089 -6.790 -0.545 1.00 91.56 82 ASP A O 1
ATOM 666 N N . GLU A 1 83 ? -19.476 -4.895 0.589 1.00 91.25 83 GLU A N 1
ATOM 667 C CA . GLU A 1 83 ? -20.558 -4.435 -0.262 1.00 91.25 83 GLU A CA 1
ATOM 668 C C . GLU A 1 83 ? -20.042 -3.301 -1.147 1.00 91.25 83 GLU A C 1
ATOM 670 O O . GLU A 1 83 ? -19.340 -2.404 -0.662 1.00 91.25 83 GLU A O 1
ATOM 675 N N . PRO A 1 84 ? -20.376 -3.295 -2.450 1.00 83.44 84 PRO A N 1
ATOM 676 C CA . PRO A 1 84 ? -20.006 -2.185 -3.305 1.00 83.44 84 PRO A CA 1
ATOM 677 C C . PRO A 1 84 ? -20.585 -0.911 -2.699 1.00 83.44 84 PRO A C 1
ATOM 679 O O . PRO A 1 84 ? -21.765 -0.865 -2.346 1.00 83.44 84 PRO A O 1
ATOM 682 N N . VAL A 1 85 ? -19.759 0.134 -2.597 1.00 74.25 85 VAL A N 1
ATOM 683 C CA . VAL A 1 85 ? -20.250 1.463 -2.234 1.00 74.25 85 VAL A CA 1
ATOM 684 C C . VAL A 1 85 ? -21.374 1.756 -3.213 1.00 74.25 85 VAL A C 1
ATOM 686 O O . VAL A 1 85 ? -21.114 1.831 -4.418 1.00 74.25 85 VAL A O 1
ATOM 689 N N . GLN A 1 86 ? -22.618 1.849 -2.724 1.00 64.75 86 GLN A N 1
ATOM 690 C CA . GLN A 1 86 ? -23.706 2.342 -3.551 1.00 64.75 86 GLN A CA 1
ATOM 691 C C . GLN A 1 86 ? -23.220 3.695 -4.026 1.00 64.75 86 GLN A C 1
ATOM 693 O O . GLN A 1 86 ? -23.122 4.647 -3.249 1.00 64.75 86 GLN A O 1
ATOM 698 N N . SER A 1 87 ? -22.823 3.749 -5.297 1.00 60.25 87 SER A N 1
ATOM 699 C CA . SER A 1 87 ? -22.649 5.010 -5.975 1.00 60.25 87 SER A CA 1
ATOM 700 C C . SER A 1 87 ? -23.986 5.669 -5.731 1.00 60.25 87 SER A C 1
ATOM 702 O O . SER A 1 87 ? -25.003 5.133 -6.175 1.00 60.25 87 SER A O 1
ATOM 704 N N . GLN A 1 88 ? -24.013 6.737 -4.934 1.00 53.84 88 GLN A N 1
ATOM 705 C CA . GLN A 1 88 ? -25.133 7.648 -4.985 1.00 53.84 88 GLN A CA 1
ATOM 706 C C . GLN A 1 88 ? -25.159 8.042 -6.449 1.00 53.84 88 GLN A C 1
ATOM 708 O O . GLN A 1 88 ? -24.342 8.835 -6.916 1.00 53.84 88 GLN A O 1
ATOM 713 N N . SER A 1 89 ? -25.990 7.333 -7.208 1.00 46.28 89 SER A N 1
ATOM 714 C CA . SER A 1 89 ? -26.348 7.713 -8.540 1.00 46.28 89 SER A CA 1
ATOM 715 C C . SER A 1 89 ? -26.881 9.103 -8.295 1.00 46.28 89 SER A C 1
ATOM 717 O O . SER A 1 89 ? -27.917 9.277 -7.651 1.00 46.28 89 SER A O 1
ATOM 719 N N . LEU A 1 90 ? -26.097 10.096 -8.703 1.00 53.47 90 LEU A N 1
ATOM 720 C CA . LEU A 1 90 ? -26.613 11.393 -9.057 1.00 53.47 90 LEU A CA 1
ATOM 721 C C . LEU A 1 90 ? -27.592 11.080 -10.184 1.00 53.47 90 LEU A C 1
ATOM 723 O O . LEU A 1 90 ? -27.257 11.187 -11.360 1.00 53.47 90 LEU A O 1
ATOM 727 N N . VAL A 1 91 ? -28.776 10.579 -9.825 1.00 45.22 91 VAL A N 1
ATOM 728 C CA . VAL A 1 91 ? -29.954 10.709 -10.649 1.00 45.22 91 VAL A CA 1
ATOM 729 C C . VAL A 1 91 ? -29.961 12.194 -10.970 1.00 45.22 91 VAL A C 1
ATOM 731 O O . VAL A 1 91 ? -30.025 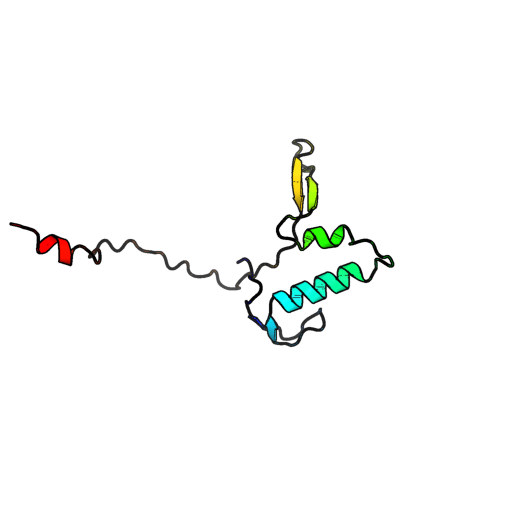13.007 -10.043 1.00 45.22 91 VAL A O 1
ATOM 734 N N . PRO A 1 92 ? -29.803 12.593 -12.240 1.00 47.03 92 PRO A N 1
ATOM 735 C CA . PRO A 1 92 ? -30.089 13.955 -12.606 1.00 47.03 92 PRO A CA 1
ATOM 736 C C . PRO A 1 92 ? -31.605 14.067 -12.477 1.00 47.03 92 PRO A C 1
ATOM 738 O O . PRO A 1 92 ? -32.343 13.854 -13.435 1.00 47.03 92 PRO A O 1
ATOM 741 N N . THR A 1 93 ? -32.097 14.322 -11.263 1.00 46.38 93 THR A N 1
ATOM 742 C CA . THR A 1 93 ? -33.434 14.859 -11.074 1.00 46.38 93 THR A CA 1
ATOM 743 C C . THR A 1 93 ? -33.384 16.241 -11.693 1.00 46.38 93 THR A C 1
ATOM 745 O O . THR A 1 93 ? -32.940 17.211 -11.081 1.00 46.38 93 THR A O 1
ATOM 748 N N . ALA A 1 94 ? -33.766 16.297 -12.965 1.00 54.62 94 ALA A N 1
ATOM 749 C CA . ALA A 1 94 ? -34.215 17.505 -13.616 1.00 54.62 94 ALA A CA 1
ATOM 750 C C . ALA A 1 94 ? -35.420 18.033 -12.826 1.00 54.62 94 ALA A C 1
ATOM 752 O O . ALA A 1 94 ? -36.563 17.710 -13.127 1.00 54.62 94 ALA A O 1
ATOM 753 N N . SER A 1 95 ? -35.160 18.788 -11.767 1.00 57.75 95 SER A N 1
ATOM 754 C CA . SER A 1 95 ? -36.164 19.583 -11.072 1.00 57.75 95 SER A CA 1
ATOM 755 C C . SER A 1 95 ? -35.446 20.587 -10.175 1.00 57.75 95 SER A C 1
ATOM 757 O O . SER A 1 95 ? -34.823 20.198 -9.189 1.00 57.75 95 SER A O 1
ATOM 759 N N . SER A 1 96 ? -35.538 21.855 -10.583 1.00 57.19 96 SER A N 1
ATOM 760 C CA . SER A 1 96 ? -35.034 23.086 -9.959 1.00 57.19 96 SER A CA 1
ATOM 761 C C . SER A 1 96 ? -33.523 23.160 -9.738 1.00 57.19 96 SER A C 1
ATOM 763 O O . SER A 1 96 ? -32.991 22.697 -8.728 1.00 57.19 96 SER A O 1
ATOM 765 N N . SER A 1 97 ? -32.833 23.827 -10.668 1.00 63.72 97 SER A N 1
ATOM 766 C CA . SER A 1 97 ? -31.514 24.387 -10.382 1.00 63.72 97 SER A CA 1
ATOM 767 C C . SER A 1 97 ? -31.662 25.399 -9.236 1.00 63.72 97 SER A C 1
ATOM 769 O O . SER A 1 97 ? -32.559 26.237 -9.304 1.00 63.72 97 SER A O 1
ATOM 771 N N . PRO A 1 98 ? -30.785 25.410 -8.215 1.00 61.66 98 PRO A N 1
ATOM 772 C CA . PRO A 1 98 ? -30.838 26.377 -7.108 1.00 61.66 98 PRO A CA 1
ATOM 773 C C . PRO A 1 98 ? -30.651 27.847 -7.543 1.00 61.66 98 PRO A C 1
ATOM 775 O O . PRO A 1 98 ? -30.695 28.752 -6.716 1.00 61.66 98 PRO A O 1
ATOM 778 N N . LEU A 1 99 ? -30.425 28.094 -8.838 1.00 66.12 99 LEU A N 1
ATOM 779 C CA . LEU A 1 99 ? -30.346 29.419 -9.452 1.00 66.12 99 LEU A CA 1
ATOM 780 C C . LEU A 1 99 ? -31.581 29.774 -10.300 1.00 66.12 99 LEU A C 1
ATOM 782 O O . LEU A 1 99 ? -31.637 30.893 -10.813 1.00 66.12 99 LEU A O 1
ATOM 786 N N . ASP A 1 100 ? -32.545 28.863 -10.480 1.00 68.94 100 ASP A N 1
ATOM 787 C CA . ASP A 1 100 ? -33.763 29.137 -11.262 1.00 68.94 100 ASP A CA 1
ATOM 788 C C . ASP A 1 100 ? -34.657 30.183 -10.575 1.00 68.94 100 ASP A C 1
ATOM 790 O O . ASP A 1 100 ? -35.214 31.043 -11.257 1.00 68.94 100 ASP A O 1
ATOM 794 N N . ASP A 1 101 ? -34.688 30.214 -9.239 1.00 69.38 101 ASP A N 1
ATOM 795 C CA . ASP A 1 101 ? -35.437 31.211 -8.451 1.00 69.38 101 ASP A CA 1
ATOM 796 C C . ASP A 1 101 ? -34.916 32.652 -8.621 1.00 69.38 101 ASP A C 1
ATOM 798 O O . ASP A 1 101 ? -35.635 33.628 -8.398 1.00 69.38 101 ASP A O 1
ATOM 802 N N . LEU A 1 102 ? -33.654 32.814 -9.028 1.00 69.31 102 LEU A N 1
ATOM 803 C CA . LEU A 1 102 ? -33.061 34.130 -9.289 1.00 69.31 102 LEU A CA 1
ATOM 804 C C . LEU A 1 102 ? -33.366 34.621 -10.707 1.00 69.31 102 LEU A C 1
ATOM 806 O O . LEU A 1 102 ? -33.442 35.825 -10.941 1.00 69.31 102 LEU A O 1
ATOM 810 N N . ARG A 1 103 ? -33.550 33.698 -11.657 1.00 69.88 103 ARG A N 1
ATOM 811 C CA . ARG A 1 103 ? -33.818 34.021 -13.065 1.00 69.88 103 ARG A CA 1
ATOM 812 C C . ARG A 1 103 ? -35.251 34.496 -13.283 1.00 69.88 103 ARG A C 1
ATOM 814 O O . ARG A 1 103 ? -35.466 35.350 -14.133 1.00 69.88 103 ARG A O 1
ATOM 821 N N . SER A 1 104 ? -36.197 34.011 -12.480 1.00 67.50 104 SER A N 1
ATOM 822 C CA . SER A 1 104 ? -37.602 34.442 -12.509 1.00 67.50 104 SER A CA 1
ATOM 823 C C . SER A 1 104 ? -37.828 35.885 -12.034 1.00 67.50 104 SER A C 1
ATOM 825 O O . SER A 1 104 ? -38.888 36.443 -12.288 1.00 67.50 104 SER A O 1
ATOM 827 N N . ASN A 1 105 ? -36.843 36.515 -11.381 1.00 64.56 105 ASN A N 1
ATOM 828 C CA . ASN A 1 105 ? -36.932 37.894 -10.878 1.00 64.56 105 ASN A CA 1
ATOM 829 C C . ASN A 1 105 ? -36.221 38.935 -11.768 1.00 64.56 105 ASN A C 1
ATOM 831 O O . ASN A 1 105 ? -36.091 40.093 -11.374 1.00 64.56 105 ASN A O 1
ATOM 835 N N . LEU A 1 106 ? -35.738 38.537 -12.950 1.00 67.31 106 LEU A N 1
ATOM 836 C CA . LEU A 1 106 ? -34.998 39.399 -13.885 1.00 67.31 106 LEU A CA 1
ATOM 837 C C . LEU A 1 106 ? -35.779 39.739 -15.167 1.00 67.31 106 LEU A C 1
ATOM 839 O O . LEU A 1 106 ? -35.201 40.304 -16.092 1.00 67.31 106 LEU A O 1
ATOM 843 N N . GLU A 1 107 ? -37.079 39.444 -15.227 1.00 60.59 107 GLU A N 1
ATOM 844 C CA . GLU A 1 107 ? -37.948 39.932 -16.304 1.00 60.59 107 GLU A CA 1
ATOM 845 C C . GLU A 1 107 ? -38.371 41.390 -16.032 1.00 60.59 107 GLU A C 1
ATOM 847 O O . GLU A 1 107 ? -39.378 41.650 -15.370 1.00 60.59 107 GLU A O 1
ATOM 852 N N . VAL A 1 108 ? -37.579 42.340 -16.550 1.00 52.62 108 VAL A N 1
ATOM 853 C CA . VAL A 1 108 ? -37.973 43.736 -16.836 1.00 52.62 108 VAL A CA 1
ATOM 854 C C . VAL A 1 108 ? -37.643 44.048 -18.288 1.00 52.62 108 VAL A C 1
ATOM 856 O O . VAL A 1 108 ? -36.487 43.783 -18.690 1.00 52.62 108 VAL A O 1
#

Radius of gyration: 23.57 Å; Cα contacts (8 Å, |Δi|>4): 102; chains: 1; bounding box: 62×56×44 Å

Solvent-accessible surface area (backbone atoms only — not comparable to full-atom values): 7099 Å² total; per-residue (Å²): 86,82,64,53,58,79,47,75,46,77,41,97,78,54,93,69,82,56,60,51,61,42,40,44,44,58,54,53,51,40,54,52,49,60,72,47,69,78,59,89,58,98,62,84,53,76,71,59,33,22,73,38,96,80,25,30,80,45,70,48,71,52,91,93,50,88,57,78,42,81,50,65,44,65,66,80,62,72,51,80,67,96,61,78,77,76,70,78,71,76,68,81,71,88,69,78,62,97,59,52,78,62,59,74,75,65,84,125

Foldseek 3Di:
DFFDQADKDAAPDDPQPDPRIDGPVVVLVSVLCVVCVPDPDPDPPLVVQQADPNAHWDWDADPVGDDTHTDGHHDTDDDDDPDPDPPPPVPVPPDDDVCVVVVVPPDD

pLDDT: mean 80.01, std 14.97, range [45.22, 96.81]

Nearest PDB structures (foldseek):
  6tmg-assembly1_e  TM=1.659E-01  e=9.210E+00  Toxoplasma gondii GT1

Mean predicted aligned error: 12.68 Å

Sequence (108 aa):
MDLNNDDAVFMSDPDFQTGTTFKVSELKEKVRSFVNQETKGNYISSKLRWFSEGGAKCEVLRLEGGGWQKGRLRFRLEFIPDEPVQSQSLVPTASSSPLDDLRSNLEV

Secondary structure (DSSP, 8-state):
-BPPSS-EEE-SS-TTS--SEEEHHHHHHHHHHHHHTT--SSS--GGGGGGSTT-EEEEEE-TTS--EEEEEE----B---SS-----------S--TTHHHHTT---